Protein AF-A0A2I0L8N5-F1 (afdb_monomer)

Foldseek 3Di:
DDDFPCCVPQNDDPCSVVVVVVCCVVCVVVVVVVVCVVLVVVVVPPVDDPVRSVVVVVVCVCVVPVPPRRD

Solvent-accessible surface area (backbone atoms only — not comparable to full-atom values): 4326 Å² total; per-residue (Å²): 132,80,63,50,54,67,37,80,80,48,46,89,53,86,62,23,59,56,54,51,53,51,49,46,75,72,40,45,69,61,52,50,50,55,49,49,62,69,46,43,72,62,72,71,35,84,90,54,58,69,72,54,55,55,49,60,60,57,58,52,49,50,73,66,67,71,70,66,78,56,88

Structure (mmCIF, N/CA/C/O backbone):
data_AF-A0A2I0L8N5-F1
#
_entry.id   AF-A0A2I0L8N5-F1
#
loop_
_atom_site.group_PDB
_atom_site.id
_atom_site.type_symbol
_atom_site.label_atom_id
_atom_site.label_alt_id
_atom_site.label_comp_id
_atom_site.label_asym_id
_atom_site.label_entity_id
_atom_site.label_seq_id
_atom_site.pdbx_PDB_ins_code
_atom_site.Cartn_x
_atom_site.Cartn_y
_atom_site.Cartn_z
_atom_site.occupancy
_atom_site.B_iso_or_equiv
_atom_site.auth_seq_id
_atom_site.auth_comp_id
_atom_site.auth_asym_id
_atom_site.auth_atom_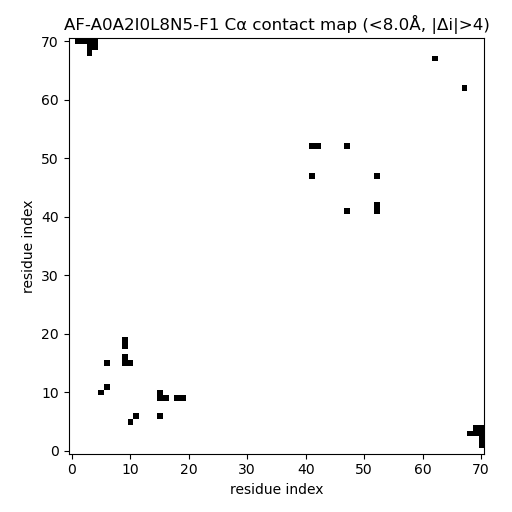id
_atom_site.pdbx_PDB_model_num
ATOM 1 N N . MET A 1 1 ? 2.096 3.206 -29.493 1.00 49.19 1 MET A N 1
ATOM 2 C CA . MET A 1 1 ? 2.034 2.286 -28.337 1.00 49.19 1 MET A CA 1
ATOM 3 C C . MET A 1 1 ? 2.346 3.099 -27.090 1.00 49.19 1 MET A C 1
ATOM 5 O O . MET A 1 1 ? 3.421 3.685 -27.024 1.00 49.19 1 MET A O 1
ATOM 9 N N . GLY A 1 2 ? 1.373 3.274 -26.195 1.00 58.94 2 GLY A N 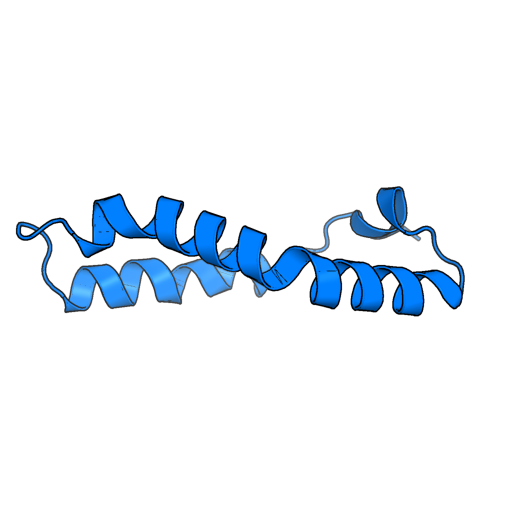1
ATOM 10 C CA . GLY A 1 2 ? 1.515 4.136 -25.021 1.00 58.94 2 GLY A CA 1
ATOM 11 C C . GLY A 1 2 ? 2.553 3.583 -24.043 1.00 58.94 2 GLY A C 1
ATOM 12 O O . GLY A 1 2 ? 2.538 2.390 -23.745 1.00 58.94 2 GLY A O 1
ATOM 13 N N . LYS A 1 3 ? 3.489 4.418 -23.582 1.00 63.16 3 LYS A N 1
ATOM 14 C CA . LYS A 1 3 ? 4.499 3.997 -22.604 1.00 63.16 3 LYS A CA 1
ATOM 15 C C . LYS A 1 3 ? 3.882 4.051 -21.210 1.00 63.16 3 LYS A C 1
ATOM 17 O O . LYS A 1 3 ? 3.352 5.083 -20.846 1.00 63.16 3 LYS A O 1
ATOM 22 N N . ARG A 1 4 ? 3.982 2.974 -20.427 1.00 74.19 4 ARG A N 1
ATOM 23 C CA . ARG A 1 4 ? 3.465 2.930 -19.045 1.00 74.19 4 ARG A CA 1
ATOM 24 C C . ARG A 1 4 ? 4.053 4.064 -18.196 1.00 74.19 4 ARG A C 1
ATOM 26 O O . ARG A 1 4 ? 5.245 4.358 -18.315 1.00 74.19 4 ARG A O 1
ATOM 33 N N . ARG A 1 5 ? 3.268 4.641 -17.281 1.00 75.94 5 ARG A N 1
ATOM 34 C CA . ARG A 1 5 ? 3.642 5.819 -16.472 1.00 75.94 5 ARG A CA 1
ATOM 35 C C . ARG A 1 5 ? 5.000 5.706 -15.766 1.00 75.94 5 ARG A C 1
ATOM 37 O O . ARG A 1 5 ? 5.743 6.687 -15.743 1.00 75.94 5 ARG A O 1
ATOM 44 N N . TYR A 1 6 ? 5.362 4.530 -15.242 1.00 75.38 6 TYR A N 1
ATOM 45 C CA . TYR A 1 6 ? 6.633 4.332 -14.527 1.00 75.38 6 TYR A CA 1
ATOM 46 C C . TYR A 1 6 ? 7.871 4.544 -15.415 1.00 75.38 6 TYR A C 1
ATOM 48 O O . TYR A 1 6 ? 8.944 4.887 -14.922 1.00 75.38 6 TYR A O 1
ATOM 56 N N . THR A 1 7 ? 7.727 4.402 -16.738 1.00 77.94 7 THR A N 1
ATOM 57 C CA . THR A 1 7 ? 8.823 4.632 -17.691 1.00 77.94 7 THR A CA 1
ATOM 58 C C . THR A 1 7 ? 9.252 6.101 -17.748 1.00 77.94 7 THR A C 1
ATOM 60 O O . THR A 1 7 ? 10.349 6.388 -18.217 1.00 77.94 7 THR A O 1
ATOM 63 N N . LYS A 1 8 ? 8.446 7.038 -17.221 1.00 77.31 8 LYS A N 1
ATOM 64 C CA . LYS A 1 8 ? 8.865 8.436 -17.025 1.00 77.31 8 LYS A CA 1
ATOM 65 C C . LYS A 1 8 ? 9.974 8.587 -15.981 1.00 77.31 8 LYS A C 1
ATOM 67 O O . LYS A 1 8 ? 10.733 9.543 -16.065 1.00 77.31 8 LYS A O 1
ATOM 72 N N . PHE A 1 9 ? 10.064 7.663 -15.027 1.00 80.62 9 PHE A N 1
ATOM 73 C CA . PHE A 1 9 ? 11.043 7.704 -13.938 1.00 80.62 9 PHE A CA 1
ATOM 74 C C . PHE A 1 9 ? 12.246 6.798 -14.219 1.00 80.62 9 PHE A C 1
ATOM 76 O O . PHE A 1 9 ? 13.381 7.194 -13.982 1.00 80.62 9 PHE A O 1
ATOM 83 N N . TYR A 1 10 ? 12.005 5.612 -14.788 1.00 81.06 10 TYR A N 1
ATOM 84 C CA . TYR A 1 10 ? 13.044 4.593 -14.997 1.00 81.06 10 TYR A CA 1
ATOM 85 C C . TYR A 1 10 ? 13.481 4.422 -16.459 1.00 81.06 10 TYR A C 1
ATOM 87 O O . TYR A 1 10 ? 14.447 3.715 -16.744 1.00 81.06 10 TYR A O 1
ATOM 95 N N . GLY A 1 11 ? 12.794 5.069 -17.402 1.00 82.69 11 GLY A N 1
ATOM 96 C CA . GLY A 1 11 ? 13.016 4.879 -18.832 1.00 82.69 11 GLY A CA 1
ATOM 97 C C . GLY A 1 11 ? 12.468 3.548 -19.356 1.00 82.69 11 GLY A C 1
ATOM 98 O O . GLY A 1 11 ? 11.652 2.882 -18.720 1.00 82.69 11 GLY A O 1
ATOM 99 N N . THR A 1 12 ? 12.898 3.179 -20.563 1.00 80.25 12 THR A N 1
ATOM 100 C CA . THR A 1 12 ? 12.499 1.936 -21.254 1.00 80.25 12 THR A CA 1
ATOM 101 C C . THR A 1 12 ? 13.689 1.034 -21.589 1.00 80.25 12 THR A C 1
ATOM 103 O O . THR A 1 12 ? 13.559 0.155 -22.433 1.00 80.25 12 THR A O 1
ATOM 106 N N . SER A 1 13 ? 14.864 1.282 -21.003 1.00 82.25 13 SER A N 1
ATOM 107 C CA . SER A 1 13 ? 16.058 0.461 -21.239 1.00 82.25 13 SER A CA 1
ATOM 108 C C . SER A 1 13 ? 16.015 -0.825 -20.410 1.00 82.25 13 SER A C 1
ATOM 110 O O . SER A 1 13 ? 15.332 -0.887 -19.392 1.00 82.25 13 SER A O 1
ATOM 112 N N . GLU A 1 14 ? 16.793 -1.840 -20.785 1.00 73.06 14 GLU A N 1
ATOM 113 C CA . GLU A 1 14 ? 16.916 -3.085 -20.002 1.00 73.06 14 GLU A CA 1
ATOM 114 C C . GLU A 1 14 ? 17.418 -2.837 -18.566 1.00 73.06 14 GLU A C 1
ATOM 116 O O . GLU A 1 14 ? 17.062 -3.555 -17.634 1.00 73.06 14 GLU A O 1
ATOM 121 N N . ARG A 1 15 ? 18.171 -1.750 -18.352 1.00 78.94 15 ARG A N 1
ATOM 122 C CA . ARG A 1 15 ? 18.635 -1.315 -17.024 1.00 78.94 15 ARG A CA 1
ATOM 123 C C . ARG A 1 15 ? 17.534 -0.691 -16.161 1.00 78.94 15 ARG A C 1
ATOM 125 O O . ARG A 1 15 ? 17.731 -0.554 -14.956 1.00 78.94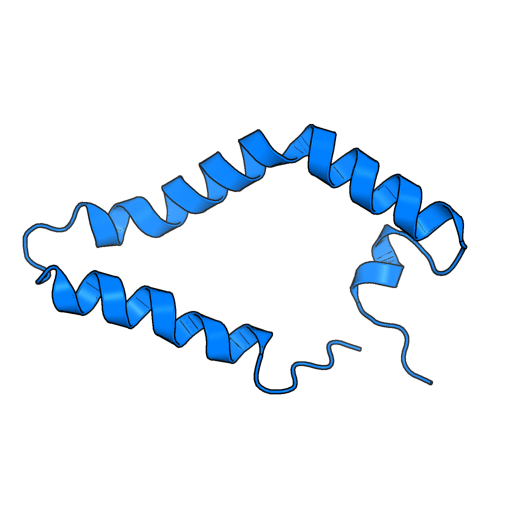 15 ARG A O 1
ATOM 132 N N . ALA A 1 16 ? 16.380 -0.342 -16.735 1.00 82.44 16 ALA A N 1
ATOM 133 C CA . ALA A 1 16 ? 15.247 0.201 -15.988 1.00 82.44 16 ALA A CA 1
ATOM 134 C C . ALA A 1 16 ? 14.761 -0.777 -14.907 1.00 82.44 16 ALA A C 1
ATOM 136 O O . ALA A 1 16 ? 14.436 -0.350 -13.803 1.00 82.44 16 ALA A O 1
ATOM 137 N N . ALA A 1 17 ? 14.774 -2.085 -15.196 1.00 83.50 17 ALA A N 1
ATOM 138 C CA . ALA A 1 17 ? 14.404 -3.117 -14.230 1.00 83.50 17 ALA A CA 1
ATOM 139 C C . ALA A 1 17 ? 15.387 -3.183 -13.048 1.00 83.50 17 ALA A C 1
ATOM 141 O O . ALA A 1 17 ? 14.959 -3.262 -11.900 1.00 83.50 17 ALA A O 1
ATOM 142 N N . LEU A 1 18 ? 16.694 -3.084 -13.319 1.00 86.62 18 LEU A N 1
ATOM 143 C CA . LEU A 1 18 ? 17.729 -3.073 -12.281 1.00 86.62 18 LEU A CA 1
ATOM 144 C C . LEU A 1 18 ? 17.576 -1.862 -11.354 1.00 86.62 18 LEU A C 1
ATOM 146 O O . LEU A 1 18 ? 17.604 -2.015 -10.136 1.00 86.62 18 LEU A O 1
ATOM 150 N N . ASN A 1 19 ? 17.371 -0.675 -11.929 1.00 85.44 19 ASN A N 1
ATOM 151 C CA . ASN A 1 19 ? 17.177 0.552 -11.158 1.00 85.44 19 ASN A CA 1
ATOM 152 C C . ASN A 1 19 ? 15.896 0.495 -10.315 1.00 85.44 19 ASN A C 1
ATOM 154 O O . ASN A 1 19 ? 15.907 0.913 -9.163 1.00 85.44 19 ASN A O 1
ATOM 158 N N . LEU A 1 20 ? 14.816 -0.072 -10.860 1.00 86.56 20 LEU A N 1
ATOM 159 C CA . LEU A 1 20 ? 13.553 -0.245 -10.142 1.00 86.56 20 LEU A CA 1
ATOM 160 C C . LEU A 1 20 ? 13.717 -1.168 -8.929 1.00 86.56 20 LEU A C 1
ATOM 162 O O . LEU A 1 20 ? 13.280 -0.823 -7.834 1.00 86.56 20 LEU A O 1
ATOM 166 N N . VAL A 1 21 ? 14.371 -2.321 -9.101 1.00 89.25 21 VAL A N 1
ATOM 167 C CA . VAL A 1 21 ? 14.623 -3.258 -7.994 1.00 89.25 21 VAL A CA 1
ATOM 168 C 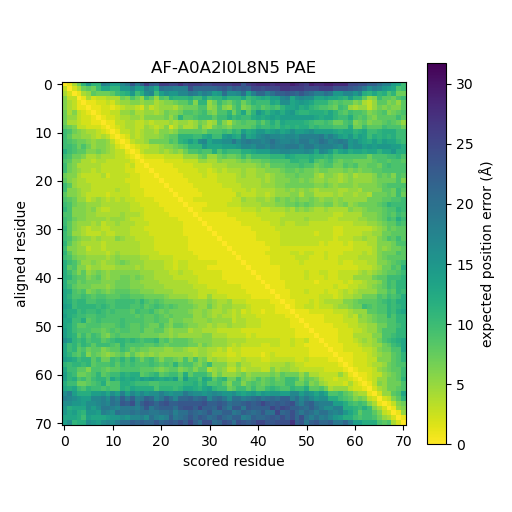C . VAL A 1 21 ? 15.559 -2.643 -6.957 1.00 89.25 21 VAL A C 1
ATOM 170 O O . VAL A 1 21 ? 15.310 -2.763 -5.760 1.00 89.25 21 VAL A O 1
ATOM 173 N N . HIS A 1 22 ? 16.614 -1.957 -7.397 1.00 91.31 22 HIS A N 1
ATOM 174 C CA . HIS A 1 22 ? 17.543 -1.280 -6.498 1.00 91.31 22 HIS A CA 1
ATOM 175 C C . HIS A 1 22 ? 16.838 -0.221 -5.637 1.00 91.31 22 HIS A C 1
ATOM 177 O O . HIS A 1 22 ? 17.016 -0.206 -4.419 1.00 91.31 22 HIS A O 1
ATOM 183 N N . ASP A 1 23 ? 15.999 0.622 -6.242 1.00 89.94 23 ASP A N 1
ATOM 184 C CA . ASP A 1 23 ? 15.231 1.628 -5.508 1.00 89.94 23 ASP A CA 1
ATOM 185 C C . ASP A 1 23 ? 14.235 0.984 -4.544 1.00 89.94 23 ASP A C 1
ATOM 187 O O . ASP A 1 23 ? 14.123 1.429 -3.402 1.00 89.94 23 ASP A O 1
ATOM 191 N N . ALA A 1 24 ? 13.572 -0.100 -4.956 1.00 90.94 24 ALA A N 1
ATOM 192 C CA . ALA A 1 24 ? 12.670 -0.835 -4.080 1.00 90.94 24 ALA A CA 1
ATOM 193 C C . ALA A 1 24 ? 13.388 -1.380 -2.842 1.00 90.94 24 ALA A C 1
ATOM 195 O O . ALA A 1 24 ? 12.965 -1.125 -1.718 1.00 90.94 24 ALA A O 1
ATOM 196 N N . LEU A 1 25 ? 14.528 -2.044 -3.026 1.00 92.75 25 LEU A N 1
ATOM 197 C CA . LEU A 1 25 ? 15.321 -2.579 -1.917 1.00 92.75 25 LEU A CA 1
ATOM 198 C C . LEU A 1 25 ? 15.925 -1.486 -1.028 1.00 92.75 25 LEU A C 1
ATOM 200 O O . LEU A 1 25 ? 16.175 -1.719 0.154 1.00 92.75 25 LEU A O 1
ATOM 204 N N . LYS A 1 26 ? 16.157 -0.291 -1.571 1.00 94.62 26 LYS A N 1
ATOM 205 C CA . LYS A 1 26 ? 16.683 0.843 -0.811 1.00 94.62 26 LYS A CA 1
ATOM 206 C C . LYS A 1 26 ? 15.603 1.570 -0.010 1.00 94.62 26 LYS A C 1
ATOM 208 O O . LYS A 1 26 ? 15.895 2.090 1.066 1.00 94.62 26 LYS A O 1
ATOM 213 N N . HIS A 1 27 ? 14.381 1.635 -0.533 1.00 92.88 27 HIS A N 1
ATOM 214 C CA . HIS A 1 27 ? 13.320 2.490 -0.004 1.00 92.88 27 HIS A CA 1
ATOM 215 C C . HIS A 1 27 ? 12.141 1.739 0.621 1.00 92.88 27 HIS A C 1
ATOM 217 O O . HIS A 1 27 ? 11.295 2.405 1.214 1.00 92.88 27 HIS A O 1
ATOM 223 N N . TYR A 1 28 ? 12.107 0.398 0.576 1.00 93.44 28 TYR A N 1
ATOM 224 C CA . TYR A 1 28 ? 10.969 -0.385 1.081 1.00 93.44 28 TYR A CA 1
ATOM 225 C C . TYR A 1 28 ? 10.556 0.003 2.503 1.00 93.44 28 TYR A C 1
ATOM 227 O O . TYR A 1 28 ? 9.381 0.246 2.719 1.00 93.44 28 TYR A O 1
ATOM 235 N N . LYS A 1 29 ? 11.505 0.183 3.434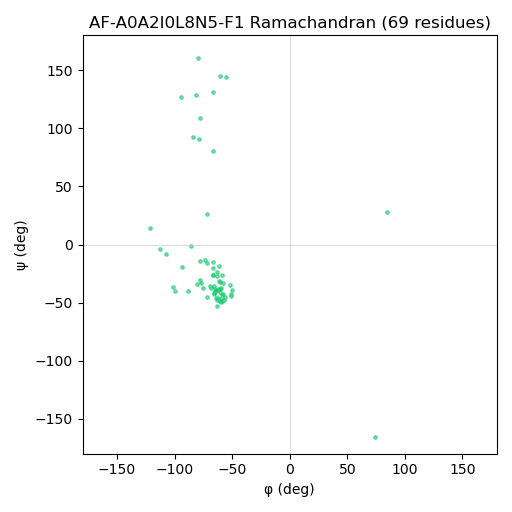 1.00 95.12 29 LYS A N 1
ATOM 236 C CA . LYS A 1 29 ? 11.191 0.559 4.825 1.00 95.12 29 LYS A CA 1
ATOM 237 C C . LYS A 1 29 ? 10.413 1.865 4.920 1.00 95.12 29 LYS A C 1
ATOM 239 O O . LYS A 1 29 ? 9.454 1.978 5.667 1.00 95.12 29 LYS A O 1
ATOM 244 N N . ARG A 1 30 ? 10.816 2.865 4.131 1.00 95.75 30 ARG A N 1
ATOM 245 C CA . ARG A 1 30 ? 10.113 4.148 4.086 1.00 95.75 30 ARG A CA 1
ATOM 246 C C . ARG A 1 30 ? 8.704 3.967 3.524 1.00 95.75 30 ARG A C 1
ATOM 248 O O . ARG A 1 30 ? 7.779 4.612 4.001 1.00 95.75 30 ARG A O 1
ATOM 255 N N . TRP A 1 31 ? 8.549 3.130 2.503 1.00 95.44 31 TRP A N 1
ATOM 256 C CA . TRP A 1 31 ? 7.238 2.848 1.926 1.00 95.44 31 TRP A CA 1
ATOM 257 C C . TRP A 1 31 ? 6.348 2.063 2.889 1.00 95.44 31 TRP A C 1
ATOM 259 O O . TRP A 1 31 ? 5.169 2.374 2.971 1.00 95.44 31 TRP A O 1
ATOM 269 N N . GLU A 1 32 ? 6.897 1.119 3.655 1.00 94.94 32 GLU A N 1
ATOM 270 C CA . GLU A 1 32 ? 6.190 0.434 4.744 1.00 94.94 32 GLU A CA 1
ATOM 271 C C . GLU A 1 32 ? 5.703 1.441 5.789 1.00 94.94 32 GLU A C 1
ATOM 273 O O . GLU A 1 32 ? 4.517 1.470 6.090 1.00 94.94 32 GLU A O 1
ATOM 278 N N . GLU A 1 33 ? 6.563 2.354 6.249 1.00 96.25 33 GLU A N 1
ATOM 279 C CA . GLU A 1 33 ? 6.154 3.408 7.185 1.00 96.25 33 GLU A CA 1
ATOM 280 C C . GLU A 1 33 ? 5.068 4.329 6.608 1.00 96.25 33 GLU A C 1
ATOM 282 O O . GLU A 1 33 ? 4.161 4.751 7.321 1.00 96.25 33 GLU A O 1
ATOM 287 N N . GLU A 1 34 ? 5.169 4.711 5.333 1.00 95.94 34 GLU A N 1
ATOM 288 C CA . GLU A 1 34 ? 4.138 5.508 4.660 1.00 95.94 34 GLU A CA 1
ATOM 289 C C . GLU A 1 34 ? 2.826 4.713 4.536 1.00 95.94 34 GLU A C 1
ATOM 291 O O . GLU A 1 34 ? 1.754 5.300 4.706 1.00 95.94 34 GLU A O 1
ATOM 296 N N . ILE A 1 35 ? 2.907 3.391 4.321 1.00 94.25 35 ILE A N 1
ATOM 297 C CA . ILE A 1 35 ? 1.764 2.474 4.304 1.00 94.25 35 ILE A CA 1
ATOM 298 C C . ILE A 1 35 ? 1.078 2.424 5.673 1.00 94.25 35 ILE A C 1
ATOM 300 O O . ILE A 1 35 ? -0.115 2.692 5.797 1.00 94.25 35 ILE A O 1
ATOM 304 N N . GLU A 1 36 ? 1.845 2.160 6.721 1.00 95.00 36 GLU A N 1
ATOM 305 C CA . GLU A 1 36 ? 1.342 2.117 8.091 1.00 95.00 36 GLU A CA 1
ATOM 306 C C . GLU A 1 36 ? 0.712 3.452 8.497 1.00 95.00 36 GLU A C 1
ATOM 308 O O . GLU A 1 36 ? -0.383 3.477 9.056 1.00 95.00 36 GLU A O 1
ATOM 313 N N . LYS A 1 37 ? 1.351 4.579 8.153 1.00 96.12 37 LYS A N 1
ATOM 314 C CA . LYS A 1 37 ? 0.842 5.923 8.467 1.00 96.12 37 LYS A CA 1
ATOM 315 C C . LYS A 1 37 ? -0.521 6.202 7.842 1.00 96.12 37 LYS A C 1
ATOM 317 O O . LYS A 1 37 ? -1.336 6.851 8.494 1.00 96.12 37 LYS A O 1
ATOM 322 N N . TRP A 1 38 ? -0.789 5.754 6.612 1.00 95.19 38 TRP A N 1
ATOM 323 C CA . TRP A 1 38 ? -2.107 5.982 6.004 1.00 95.19 38 TRP A CA 1
ATOM 324 C C . TRP A 1 38 ? -3.174 5.018 6.533 1.00 95.19 38 TRP A C 1
ATOM 326 O O . TRP A 1 38 ? -4.339 5.405 6.603 1.00 95.19 38 TRP A O 1
ATOM 336 N N . GLN A 1 39 ? -2.802 3.792 6.922 1.00 94.94 39 GLN A N 1
ATOM 337 C CA . GLN A 1 39 ? -3.742 2.813 7.484 1.00 94.94 39 GLN A CA 1
ATOM 338 C C . GLN A 1 39 ? -4.089 3.103 8.948 1.00 94.94 39 GLN A C 1
ATOM 340 O O . GLN A 1 39 ? -5.223 2.864 9.368 1.00 94.94 39 GLN A O 1
ATOM 345 N N . ALA A 1 40 ? -3.136 3.639 9.716 1.00 94.56 40 ALA A N 1
ATOM 346 C CA . ALA A 1 40 ? -3.238 3.838 11.159 1.00 94.56 40 ALA A CA 1
ATOM 347 C C . ALA A 1 40 ? -4.512 4.572 11.626 1.00 94.56 40 ALA A C 1
ATOM 349 O O . ALA A 1 40 ? -5.109 4.103 12.593 1.00 94.56 40 ALA A O 1
ATOM 350 N N . PRO A 1 41 ? -4.996 5.654 10.980 1.00 95.81 41 PRO A N 1
ATOM 351 C CA . PRO A 1 41 ? -6.215 6.335 11.419 1.00 95.81 41 PRO A CA 1
ATOM 352 C C . PRO A 1 41 ? -7.462 5.446 11.393 1.00 95.81 41 PRO A C 1
ATOM 354 O O . PRO A 1 41 ? -8.343 5.616 12.224 1.00 95.81 41 PRO A O 1
ATOM 357 N N . ILE A 1 42 ? -7.534 4.499 10.454 1.00 93.69 42 ILE A N 1
ATOM 358 C CA . ILE A 1 42 ? -8.669 3.579 10.316 1.00 93.69 42 ILE A CA 1
ATOM 359 C C . ILE A 1 42 ? -8.466 2.333 11.181 1.00 93.69 42 ILE A C 1
ATOM 361 O O . ILE A 1 42 ? -9.409 1.857 11.809 1.00 93.69 42 ILE A O 1
ATOM 365 N N . LEU A 1 43 ? -7.239 1.806 11.241 1.00 92.75 43 LEU A N 1
ATOM 366 C CA . LEU A 1 43 ? -6.922 0.636 12.063 1.00 92.75 43 LEU A CA 1
ATOM 367 C C . LEU A 1 43 ? -7.088 0.918 13.560 1.00 92.75 43 LEU A C 1
ATOM 369 O O . LEU A 1 43 ? -7.614 0.070 14.279 1.00 92.75 43 LEU A O 1
ATOM 373 N N . ASN A 1 44 ? -6.709 2.115 14.009 1.00 93.94 44 ASN A N 1
ATOM 374 C CA . ASN A 1 44 ? -6.764 2.505 15.418 1.00 93.94 44 ASN A CA 1
ATOM 375 C C . ASN A 1 44 ? -8.131 3.054 15.855 1.00 93.94 44 ASN A C 1
ATOM 377 O O . ASN A 1 44 ? -8.296 3.393 17.023 1.00 93.94 44 ASN A O 1
ATOM 381 N N . ASP A 1 45 ? -9.107 3.160 14.950 1.00 94.56 45 ASP A N 1
ATOM 382 C CA . ASP A 1 45 ? -10.459 3.572 15.322 1.00 94.56 45 ASP A CA 1
ATOM 383 C C . ASP A 1 45 ? -11.209 2.395 15.967 1.00 94.56 45 ASP A C 1
ATOM 385 O O . ASP A 1 45 ? -11.564 1.414 15.305 1.00 94.56 45 ASP A O 1
ATOM 389 N N . GLU A 1 46 ? -11.433 2.477 17.278 1.00 94.06 46 GLU A N 1
ATOM 390 C CA . GLU A 1 46 ? -12.182 1.478 18.053 1.00 94.06 46 GLU A CA 1
ATOM 391 C C . GLU A 1 46 ? -13.691 1.508 17.763 1.00 94.06 46 GLU A C 1
ATOM 393 O O . GLU A 1 46 ? -14.395 0.543 18.060 1.00 94.06 46 GLU A O 1
ATOM 398 N N . ASN A 1 47 ? -14.201 2.577 17.140 1.00 95.81 47 ASN A N 1
ATOM 399 C CA . ASN A 1 47 ? -15.609 2.673 16.748 1.00 95.81 47 ASN A CA 1
ATOM 400 C C . ASN A 1 47 ? -15.917 1.866 15.480 1.00 95.81 47 ASN A C 1
ATOM 402 O O . ASN A 1 47 ? -17.085 1.636 15.159 1.00 95.81 47 ASN A O 1
ATOM 406 N N . LEU A 1 48 ? -14.885 1.448 14.740 1.00 93.06 48 LEU A N 1
ATOM 407 C CA . LEU A 1 48 ? -15.030 0.659 13.525 1.00 93.06 48 LEU A CA 1
ATOM 408 C C . LEU A 1 48 ? -14.912 -0.840 13.835 1.00 93.06 48 LEU A C 1
ATOM 410 O O . LEU A 1 48 ? -13.903 -1.274 14.393 1.00 93.06 48 LEU A O 1
ATOM 414 N N . PRO A 1 49 ? -15.886 -1.667 13.413 1.00 94.50 49 PRO A N 1
ATOM 415 C CA . PRO A 1 49 ? -15.774 -3.115 13.523 1.00 94.50 49 PRO A CA 1
ATOM 416 C C . PRO A 1 49 ? -14.574 -3.671 12.745 1.00 94.50 49 PRO A C 1
ATOM 418 O O . PRO A 1 49 ? -14.276 -3.228 11.636 1.00 94.50 49 PRO A O 1
ATOM 421 N N . GLU A 1 50 ? -13.941 -4.719 13.269 1.00 89.69 50 GLU A N 1
ATOM 422 C CA . GLU A 1 50 ? -12.737 -5.301 12.655 1.00 89.69 50 GLU A CA 1
ATOM 423 C C . GLU A 1 50 ? -12.985 -5.839 11.233 1.00 89.69 50 GLU A C 1
ATOM 425 O O . GLU A 1 50 ? -12.189 -5.630 10.317 1.00 89.69 50 GLU A O 1
ATOM 430 N N . TRP A 1 51 ? -14.152 -6.452 11.006 1.00 91.25 51 TRP A N 1
ATOM 431 C CA . TRP A 1 51 ? -14.543 -6.948 9.682 1.00 91.25 51 TRP A CA 1
ATOM 432 C C . TRP A 1 51 ? -14.650 -5.821 8.643 1.00 91.25 51 TRP A C 1
ATOM 434 O O . TRP A 1 51 ? -14.385 -6.039 7.458 1.00 91.25 51 TRP A O 1
ATOM 444 N N . TYR A 1 52 ? -15.019 -4.614 9.081 1.00 89.19 52 TYR A N 1
ATOM 445 C CA . TYR A 1 52 ? -15.158 -3.454 8.210 1.00 89.19 52 TYR A CA 1
ATOM 446 C C . TYR A 1 52 ? -13.784 -2.949 7.764 1.00 89.19 52 TYR A C 1
ATOM 448 O O . TYR A 1 52 ? -13.576 -2.744 6.570 1.00 89.19 52 TYR A O 1
ATOM 456 N N . LYS A 1 53 ? -12.822 -2.845 8.691 1.00 90.69 53 LYS A N 1
ATOM 457 C CA . L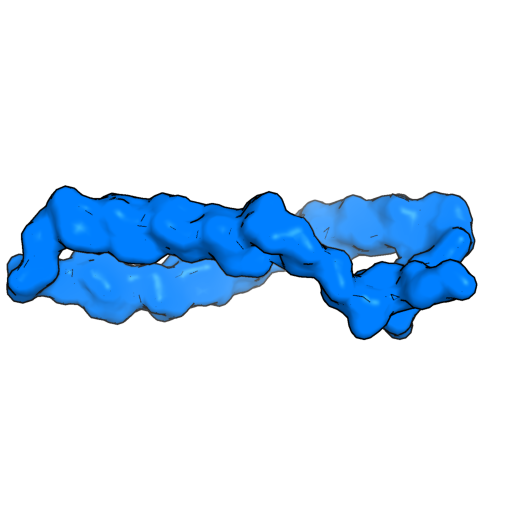YS A 1 53 ? -11.427 -2.474 8.387 1.00 90.69 53 LYS A CA 1
ATOM 458 C C . LYS A 1 53 ? -10.807 -3.434 7.367 1.00 90.69 53 LYS A C 1
ATOM 460 O O . LYS A 1 53 ? -10.251 -2.995 6.362 1.00 90.69 53 LYS A O 1
ATOM 465 N N . PHE A 1 54 ? -10.970 -4.741 7.590 1.00 84.44 54 PHE A N 1
ATOM 466 C CA . PHE A 1 54 ? -10.468 -5.785 6.693 1.00 84.44 54 PHE A CA 1
ATOM 467 C C . PHE A 1 54 ? -11.064 -5.682 5.283 1.00 84.44 54 PHE A C 1
ATOM 469 O O . PHE A 1 54 ? -10.335 -5.697 4.292 1.00 84.44 54 PHE A O 1
ATOM 476 N N . THR A 1 55 ? -12.388 -5.541 5.189 1.00 89.12 55 THR A N 1
ATOM 477 C CA . THR A 1 55 ? -13.083 -5.442 3.897 1.00 89.12 55 THR A CA 1
ATOM 478 C C . THR A 1 55 ? -12.661 -4.178 3.153 1.00 89.12 55 THR A C 1
ATOM 480 O O . THR A 1 55 ? -12.301 -4.244 1.981 1.00 89.12 55 THR A O 1
ATOM 483 N N . LEU A 1 56 ? -12.622 -3.037 3.847 1.00 88.81 56 LEU A N 1
ATOM 484 C CA . LEU A 1 56 ? -12.277 -1.746 3.259 1.00 88.81 56 LEU A CA 1
ATOM 485 C C . LEU A 1 56 ? -10.908 -1.768 2.569 1.00 88.81 56 LEU A C 1
ATOM 487 O O . LEU A 1 56 ? -10.790 -1.279 1.449 1.00 88.81 56 LEU A O 1
ATOM 491 N N . PHE A 1 57 ? -9.884 -2.339 3.210 1.00 89.81 57 PHE A N 1
ATOM 492 C CA . PHE A 1 57 ? -8.547 -2.393 2.617 1.00 89.81 57 PHE A CA 1
ATOM 493 C C . PHE A 1 57 ? -8.415 -3.442 1.513 1.00 89.81 57 PHE A C 1
ATOM 495 O O . PHE A 1 57 ? -7.743 -3.178 0.517 1.00 89.81 57 PHE A O 1
ATOM 502 N N . ASN A 1 58 ? -9.060 -4.602 1.645 1.00 86.56 58 ASN A N 1
ATOM 503 C C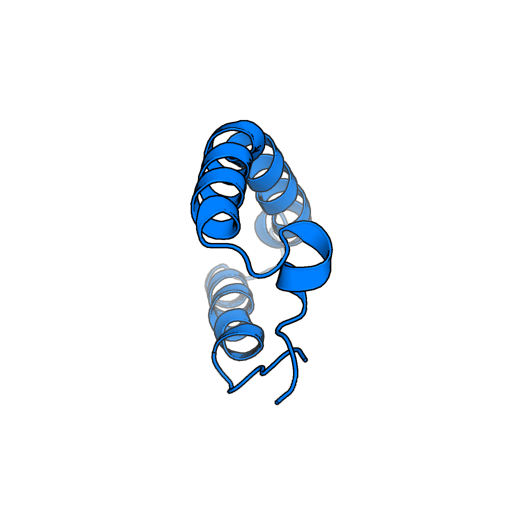A . ASN A 1 58 ? -8.955 -5.657 0.635 1.00 86.56 58 ASN A CA 1
ATOM 504 C C . ASN A 1 58 ? -9.640 -5.282 -0.682 1.00 86.56 58 ASN A C 1
ATOM 506 O O . ASN A 1 58 ? -9.112 -5.582 -1.753 1.00 86.56 58 ASN A O 1
ATOM 510 N N . GLU A 1 59 ? -10.761 -4.561 -0.626 1.00 88.25 59 GLU A N 1
ATOM 511 C CA . GLU A 1 59 ? -11.467 -4.102 -1.828 1.00 88.25 59 GLU A CA 1
ATOM 512 C C . GLU A 1 59 ? -10.659 -3.066 -2.638 1.00 88.25 59 GLU A C 1
ATOM 514 O O . GLU A 1 59 ? -10.852 -2.932 -3.850 1.00 88.25 59 GLU A O 1
ATOM 519 N N . LEU A 1 60 ? -9.667 -2.388 -2.034 1.00 83.50 60 LEU A N 1
ATOM 520 C CA . LEU A 1 60 ? -8.763 -1.481 -2.763 1.00 83.50 60 LEU A CA 1
ATOM 521 C C . LEU A 1 60 ? -7.939 -2.198 -3.842 1.00 83.50 60 LEU A C 1
ATOM 523 O O . LEU A 1 60 ? -7.45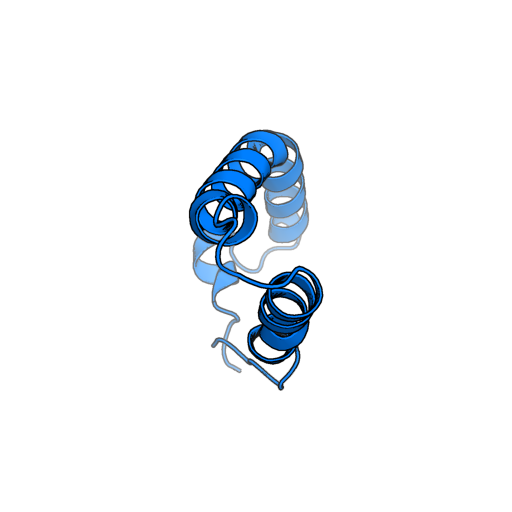5 -1.541 -4.766 1.00 83.50 60 LEU A O 1
ATOM 527 N N . TYR A 1 61 ? -7.815 -3.529 -3.780 1.00 77.69 61 TYR A N 1
ATOM 528 C CA . TYR A 1 61 ? -7.193 -4.330 -4.836 1.00 77.69 61 TYR A CA 1
ATOM 529 C C . TYR A 1 61 ? -7.787 -4.031 -6.221 1.00 77.69 61 TYR A C 1
ATOM 531 O O . TYR A 1 61 ? -7.053 -3.992 -7.214 1.00 77.69 61 TYR A O 1
ATOM 539 N N . PHE A 1 62 ? -9.090 -3.735 -6.296 1.00 70.94 62 PHE A N 1
ATOM 540 C CA . PHE A 1 62 ? -9.762 -3.407 -7.552 1.00 70.94 62 PHE A CA 1
ATOM 541 C C . PHE A 1 62 ? -9.137 -2.198 -8.270 1.00 70.94 62 PHE A C 1
ATOM 543 O O . PHE A 1 62 ? -9.046 -2.197 -9.497 1.00 70.94 62 PHE A O 1
ATOM 550 N N . LEU A 1 63 ? -8.618 -1.208 -7.530 1.00 69.81 63 LEU A N 1
ATOM 551 C CA . LEU A 1 63 ? -7.972 -0.015 -8.100 1.00 69.81 63 LEU A CA 1
ATOM 552 C C . LEU A 1 63 ? -6.705 -0.343 -8.903 1.00 69.81 63 LEU A C 1
ATOM 554 O O . LEU A 1 63 ? -6.328 0.398 -9.813 1.00 69.81 63 LEU A O 1
ATOM 558 N N . VAL A 1 64 ? -6.039 -1.449 -8.573 1.00 67.44 64 VAL A N 1
ATOM 559 C CA . VAL A 1 64 ? -4.793 -1.885 -9.216 1.00 67.44 64 VAL A CA 1
ATOM 560 C C . VAL A 1 64 ? -5.058 -2.999 -10.230 1.00 67.44 64 VAL A C 1
ATOM 562 O O . VAL A 1 64 ? -4.432 -3.034 -11.289 1.00 67.44 64 VAL A O 1
ATOM 565 N N . ALA A 1 65 ? -5.997 -3.897 -9.930 1.00 61.06 65 ALA A N 1
ATOM 566 C CA . ALA A 1 65 ? -6.249 -5.104 -10.709 1.00 61.06 65 ALA A CA 1
ATOM 567 C C . ALA A 1 65 ? -7.334 -4.961 -11.787 1.00 61.06 65 ALA A C 1
ATOM 569 O O . ALA A 1 65 ? -7.351 -5.748 -12.732 1.00 61.06 65 ALA A O 1
ATOM 570 N N . GLY A 1 66 ? -8.207 -3.952 -11.697 1.00 55.06 66 GLY A N 1
ATOM 571 C CA . GLY A 1 66 ? -9.351 -3.735 -12.593 1.00 55.06 66 GLY A CA 1
ATOM 572 C C . GLY A 1 66 ? -9.014 -3.270 -14.018 1.00 55.06 66 GLY A C 1
ATOM 573 O O . GLY A 1 66 ? -9.831 -2.612 -14.655 1.00 55.06 66 GLY A O 1
ATOM 574 N N . GLY A 1 67 ? -7.822 -3.577 -14.538 1.00 49.88 67 GLY A N 1
ATOM 575 C CA . GLY A 1 67 ? -7.404 -3.167 -15.882 1.00 49.88 67 GLY A CA 1
ATOM 576 C C . GLY A 1 67 ? -6.819 -1.756 -15.955 1.00 49.88 67 GLY A C 1
ATOM 577 O O . GLY A 1 67 ? -6.884 -1.120 -17.007 1.00 49.88 67 GLY A O 1
ATOM 578 N N . THR A 1 68 ? -6.226 -1.262 -14.866 1.00 51.75 68 THR A N 1
ATOM 579 C CA . THR A 1 68 ? -5.590 0.059 -14.792 1.00 51.75 68 THR A CA 1
ATOM 580 C C . THR A 1 68 ? -4.349 0.123 -15.695 1.00 51.75 68 THR A C 1
ATOM 582 O O . THR A 1 68 ? -3.206 -0.017 -15.262 1.00 51.75 68 THR A O 1
ATOM 585 N N . VAL A 1 69 ? -4.557 0.336 -16.998 1.00 50.75 69 VAL A N 1
ATOM 586 C CA . VAL A 1 69 ? -3.499 0.688 -17.949 1.00 50.75 69 VAL A CA 1
ATOM 587 C C . VAL A 1 69 ? -3.202 2.170 -17.767 1.00 50.75 69 VAL A C 1
ATOM 589 O O . VAL A 1 69 ? -3.815 3.031 -18.396 1.00 50.75 69 VAL A O 1
ATOM 592 N N . TRP A 1 70 ? -2.253 2.480 -16.886 1.00 54.19 70 TRP A N 1
ATOM 593 C CA . TRP A 1 70 ? -1.798 3.855 -16.713 1.00 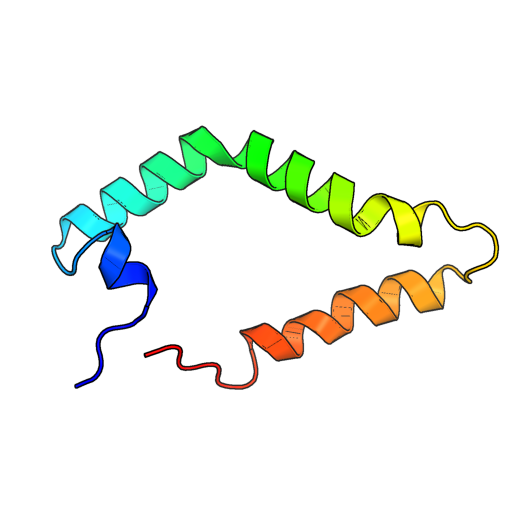54.19 70 TRP A CA 1
ATOM 594 C C . TRP A 1 70 ? -0.731 4.196 -17.766 1.00 54.19 70 TRP A C 1
ATOM 596 O O . TRP A 1 70 ? 0.457 3.886 -17.600 1.00 54.19 70 TRP A O 1
ATOM 606 N N . ILE A 1 71 ? -1.191 4.761 -18.888 1.00 51.25 71 ILE A N 1
ATOM 607 C CA . ILE A 1 71 ? -0.377 5.294 -19.998 1.00 51.25 71 ILE A CA 1
ATOM 608 C C . ILE A 1 71 ? 0.196 6.673 -19.626 1.00 51.25 71 ILE A C 1
ATOM 610 O O . ILE A 1 71 ? -0.514 7.461 -18.965 1.00 51.25 71 ILE A O 1
#

Mean predicted aligned error: 7.35 Å

Secondary structure (DSSP, 8-state):
-PPPTTHHHH-SSTHHHHHHHHHHHHHHHHHHHHHHHHHHHHHT-TTS-HHHHHHHHHHTHHHHHS-----

InterPro domains:
  IPR052566 Non-lysosomal glucosylceramidase [PTHR12654] (3-71)

pLDDT: mean 83.01, std 13.7, range [49.19, 96.25]

Organism: Punica granatum (NCBI:txid22663)

Radius of gyration: 16.65 Å; Cα contacts (8 Å, |Δi|>4): 20; chains: 1; bounding box: 34×15×46 Å

Sequence (71 aa):
MGKRRYTKFYGTSERAALNLVHDALKHYKRWEEEIEKWQAPILNDENLPEWYKFTLFNELYFLVAGGTVWI